Protein AF-A0AAV2F4E7-F1 (afdb_monomer)

Organism: NCBI:txid586398

Sequence (107 aa):
MYVTRPLSLYRRDPSAASLPPPEGPNSGVLVIQDEEAQPTCLFGLMNSSRVTDLPFPQNKNLQVRYTKRTGEHRRVETHRVVFVPVLGRPLSANRYYVIKIQAGWNA

Mean predicted aligned error: 6.13 Å

Nearest PDB structures (foldseek):
  2i9y-assembly1_A  TM=4.895E-01  e=3.039E+00  Arabidopsis thaliana
  5zeb-assembly1_e  TM=4.127E-01  e=4.645E+00  Mycolicibacterium smegmatis MC2 155
  2kvt-assembly1_A  TM=4.757E-01  e=8.512E+00  Escherichia coli K-12

InterPro domains:
  IPR010683 Protein of unknown function DUF1262 [PF06880] (23-101)

pLDDT: mean 88.01, std 10.82, range [42.78, 96.88]

Structure (mmCIF, N/CA/C/O backbone):
data_AF-A0AAV2F4E7-F1
#
_entry.id   AF-A0AAV2F4E7-F1
#
loop_
_atom_site.group_PDB
_atom_site.id
_atom_site.type_symbol
_atom_site.label_atom_id
_atom_site.label_alt_id
_atom_site.label_comp_id
_atom_site.label_asym_id
_atom_site.label_entity_id
_atom_site.label_seq_id
_atom_site.pdbx_PDB_ins_code
_atom_site.Cartn_x
_atom_site.Cartn_y
_atom_site.Cartn_z
_atom_site.occupancy
_atom_site.B_iso_or_equiv
_atom_site.auth_seq_id
_atom_site.auth_comp_id
_atom_site.auth_asym_id
_atom_site.auth_atom_id
_atom_site.pdbx_PDB_model_num
ATOM 1 N N . MET A 1 1 ? -17.161 3.469 -0.682 1.00 87.06 1 MET A N 1
ATOM 2 C CA . MET A 1 1 ? -16.527 4.748 -0.275 1.00 87.06 1 MET A CA 1
ATOM 3 C C . MET A 1 1 ? -15.242 4.465 0.491 1.00 87.06 1 MET A C 1
ATOM 5 O O . MET A 1 1 ? -15.198 3.488 1.229 1.00 87.06 1 MET A O 1
ATOM 9 N N . TYR A 1 2 ? -14.201 5.278 0.316 1.00 92.00 2 TYR A N 1
ATOM 10 C CA . TYR A 1 2 ? -12.968 5.135 1.091 1.00 92.00 2 TYR A CA 1
ATOM 11 C C . TYR A 1 2 ? -12.996 6.002 2.349 1.00 92.00 2 TYR A C 1
ATOM 13 O O . TYR A 1 2 ? -13.450 7.143 2.295 1.00 92.00 2 TYR A O 1
ATOM 21 N N . VAL A 1 3 ? -12.441 5.484 3.443 1.00 93.81 3 VAL A N 1
ATOM 22 C CA . VAL A 1 3 ? -12.014 6.298 4.589 1.00 93.81 3 VAL A CA 1
ATOM 23 C C . VAL A 1 3 ? -10.497 6.383 4.620 1.00 93.81 3 VAL A C 1
ATOM 25 O O . VAL A 1 3 ? -9.810 5.447 4.213 1.00 93.81 3 VAL A O 1
ATOM 28 N N . THR A 1 4 ? -9.957 7.484 5.123 1.00 95.06 4 THR A N 1
ATOM 29 C CA . THR A 1 4 ? -8.513 7.651 5.304 1.00 95.06 4 THR A CA 1
ATOM 30 C C . THR A 1 4 ? -8.087 7.210 6.699 1.00 95.06 4 THR A C 1
ATOM 32 O O . THR A 1 4 ? -8.746 7.547 7.681 1.00 95.06 4 THR A O 1
ATOM 35 N N . ARG A 1 5 ? -6.964 6.498 6.805 1.00 95.69 5 ARG A N 1
ATOM 36 C CA . ARG A 1 5 ? -6.302 6.169 8.077 1.00 95.69 5 ARG A CA 1
ATOM 37 C C . ARG A 1 5 ? -4.798 6.465 7.986 1.00 95.69 5 ARG A C 1
ATOM 39 O O . ARG A 1 5 ? -4.226 6.279 6.910 1.00 95.69 5 ARG A O 1
ATOM 46 N N . PRO A 1 6 ? -4.153 6.928 9.067 1.00 96.88 6 PRO A N 1
ATOM 47 C CA . PRO A 1 6 ? -2.718 7.202 9.058 1.00 96.88 6 PRO A CA 1
ATOM 48 C C . PRO A 1 6 ? -1.906 5.902 8.980 1.00 96.88 6 PRO A C 1
ATOM 50 O O . PRO A 1 6 ? -2.346 4.852 9.453 1.00 96.88 6 PRO A O 1
ATOM 53 N N . LEU A 1 7 ? -0.720 5.959 8.377 1.00 95.94 7 LEU A N 1
ATOM 54 C CA . LEU A 1 7 ? 0.180 4.813 8.248 1.00 95.94 7 LEU A CA 1
ATOM 55 C C . LEU A 1 7 ? 0.783 4.422 9.604 1.00 95.94 7 LEU A C 1
ATOM 57 O O . LEU A 1 7 ? 0.987 3.234 9.857 1.00 95.94 7 LEU A O 1
ATOM 61 N N . SER A 1 8 ? 1.027 5.396 10.485 1.00 95.31 8 SER A N 1
ATOM 62 C CA . SER A 1 8 ? 1.553 5.170 11.840 1.00 95.31 8 SER A CA 1
ATOM 63 C C . SER A 1 8 ? 0.686 4.225 12.668 1.00 95.31 8 SER A C 1
ATOM 65 O O . SER A 1 8 ? 1.221 3.388 13.394 1.00 95.31 8 SER A O 1
ATOM 67 N N . LEU A 1 9 ? -0.638 4.271 12.486 1.00 95.81 9 LEU A N 1
ATOM 68 C CA . LEU A 1 9 ? -1.582 3.362 13.141 1.00 95.81 9 LEU A CA 1
ATOM 69 C C . LEU A 1 9 ? -1.235 1.894 12.868 1.00 95.81 9 LEU A C 1
ATOM 71 O O . LEU A 1 9 ? -1.165 1.105 13.804 1.00 95.81 9 LEU A O 1
ATOM 75 N N . TYR A 1 10 ? -0.949 1.538 11.615 1.00 94.94 10 TYR A N 1
ATOM 76 C CA . TYR A 1 10 ? -0.627 0.156 11.241 1.00 94.94 10 TYR A CA 1
ATOM 77 C C . TYR A 1 10 ? 0.793 -0.259 11.616 1.00 94.94 10 TYR A C 1
ATOM 79 O O . TYR A 1 10 ? 1.059 -1.446 11.777 1.00 94.94 10 TYR A O 1
ATOM 87 N N . ARG A 1 11 ? 1.716 0.701 11.750 1.00 92.06 11 ARG A N 1
ATOM 88 C CA . ARG A 1 11 ? 3.071 0.416 12.242 1.00 92.06 11 ARG A CA 1
ATOM 89 C C . ARG A 1 11 ? 3.076 0.104 13.735 1.00 92.06 11 ARG A C 1
ATOM 91 O O . ARG A 1 11 ? 3.811 -0.779 14.161 1.00 92.06 11 ARG A O 1
ATOM 98 N N . ARG A 1 12 ? 2.269 0.830 14.514 1.00 94.44 12 ARG A N 1
ATOM 99 C CA . ARG A 1 12 ? 2.105 0.608 15.958 1.00 94.44 12 ARG A CA 1
ATOM 100 C C . ARG A 1 12 ? 1.312 -0.660 16.245 1.00 94.44 12 ARG A C 1
ATOM 102 O O . ARG A 1 12 ? 1.685 -1.421 17.129 1.00 94.44 12 ARG A O 1
ATOM 109 N N . ASP A 1 13 ? 0.240 -0.874 15.489 1.00 95.44 13 ASP A N 1
ATOM 110 C CA . ASP A 1 13 ? -0.619 -2.044 15.611 1.00 95.44 13 ASP A CA 1
ATOM 111 C C . ASP A 1 13 ? -0.863 -2.692 14.237 1.00 95.44 13 ASP A C 1
ATOM 113 O O . ASP A 1 13 ? -1.820 -2.353 13.529 1.00 95.44 13 ASP A O 1
ATOM 117 N N . PRO A 1 14 ? -0.022 -3.667 13.850 1.00 94.25 14 PRO A N 1
ATOM 118 C CA . PRO A 1 14 ? -0.211 -4.416 12.612 1.00 94.25 14 PRO A CA 1
ATOM 119 C C . PRO A 1 14 ? -1.537 -5.186 12.558 1.00 94.25 14 PRO A C 1
ATOM 121 O O . PRO A 1 14 ? -2.049 -5.448 11.466 1.00 94.25 14 PRO A O 1
ATOM 124 N N . SER A 1 15 ? -2.129 -5.537 13.708 1.00 95.25 15 SER A N 1
ATOM 125 C CA . SER A 1 15 ? -3.392 -6.283 13.751 1.00 95.25 15 SER A CA 1
ATOM 126 C C . SER A 1 15 ? -4.568 -5.455 13.223 1.00 95.25 15 SER A C 1
ATOM 128 O O . SER A 1 15 ? -5.487 -6.004 12.607 1.00 95.25 15 SER A O 1
ATOM 130 N N . ALA A 1 16 ? -4.483 -4.123 13.321 1.00 95.06 16 ALA A N 1
ATOM 131 C CA . ALA A 1 16 ? -5.473 -3.200 12.779 1.00 95.06 16 ALA A CA 1
ATOM 132 C C . ALA A 1 16 ? -5.646 -3.313 11.252 1.00 95.06 16 ALA A C 1
ATOM 134 O O . ALA A 1 16 ? -6.698 -2.947 10.722 1.00 95.06 16 ALA A O 1
ATOM 135 N N . ALA A 1 17 ? -4.651 -3.842 10.527 1.00 94.38 17 ALA A N 1
ATOM 136 C CA . ALA A 1 17 ? -4.748 -4.085 9.086 1.00 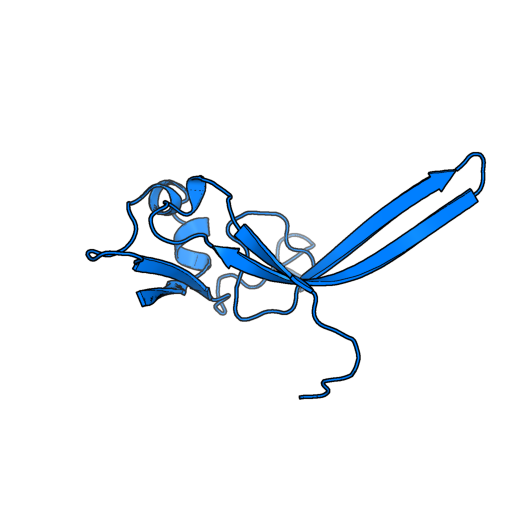94.38 17 ALA A CA 1
ATOM 137 C C . ALA A 1 17 ? -5.719 -5.228 8.733 1.00 94.38 17 ALA A C 1
ATOM 139 O O . ALA A 1 17 ? -6.205 -5.285 7.601 1.00 94.38 17 ALA A O 1
ATOM 140 N N . SER A 1 18 ? -6.007 -6.120 9.684 1.00 95.88 18 SER A N 1
ATOM 141 C CA . SER A 1 18 ? -6.946 -7.238 9.526 1.00 95.88 18 SER A CA 1
ATOM 142 C C . SER A 1 18 ? -8.385 -6.885 9.877 1.00 95.88 18 SER A C 1
ATOM 144 O O . SER A 1 18 ? -9.282 -7.689 9.626 1.00 95.88 18 SER A O 1
ATOM 146 N N . LEU A 1 19 ? -8.624 -5.690 10.421 1.00 93.38 19 LEU A N 1
ATOM 147 C CA . LEU A 1 19 ? -9.975 -5.216 10.686 1.00 93.38 19 LEU A CA 1
ATOM 148 C C . LEU A 1 19 ? -10.767 -5.098 9.377 1.00 93.38 19 LEU A C 1
ATOM 150 O O . LEU A 1 19 ? -10.204 -4.711 8.343 1.00 93.38 19 LEU A O 1
ATOM 154 N N . PRO A 1 20 ? -12.075 -5.407 9.405 1.00 89.88 20 PRO A N 1
ATOM 155 C CA . PRO A 1 20 ? -12.914 -5.242 8.234 1.00 89.88 20 PRO A CA 1
ATOM 156 C C . PRO A 1 20 ? -12.922 -3.773 7.778 1.00 89.88 20 PRO A C 1
ATOM 158 O O . PRO A 1 20 ? -12.758 -2.856 8.595 1.00 89.88 20 PRO A O 1
ATOM 161 N N . PRO A 1 21 ? -13.100 -3.528 6.468 1.00 86.69 21 PRO A N 1
ATOM 162 C CA . PRO A 1 21 ? -13.303 -2.178 5.963 1.00 86.69 21 PRO A CA 1
ATOM 163 C C . PRO A 1 21 ? -14.579 -1.560 6.572 1.00 86.69 21 PRO A C 1
ATOM 165 O O . PRO A 1 21 ? -15.412 -2.288 7.112 1.00 86.69 21 PRO A O 1
ATOM 168 N N . PRO A 1 22 ? -14.745 -0.225 6.492 1.00 87.50 22 PRO A N 1
ATOM 169 C CA . PRO A 1 22 ? -15.926 0.469 7.012 1.00 87.50 22 PRO A CA 1
ATOM 170 C C . PRO A 1 22 ? -17.242 -0.141 6.529 1.00 87.50 22 PRO A C 1
ATOM 172 O O . PRO A 1 22 ? -17.289 -0.749 5.462 1.00 87.50 22 PRO A O 1
ATOM 175 N N . GLU A 1 23 ? -18.325 0.061 7.269 1.00 84.56 23 GLU A N 1
ATOM 176 C CA . GLU A 1 23 ? -19.630 -0.457 6.865 1.00 84.56 23 GLU A CA 1
ATOM 177 C C . GLU A 1 23 ? -20.095 0.117 5.515 1.00 84.56 23 GLU A C 1
ATOM 179 O O . GLU A 1 23 ? -19.790 1.255 5.144 1.00 84.56 23 GLU A O 1
ATOM 184 N N . GLY A 1 24 ? -20.838 -0.703 4.771 1.00 83.12 24 GLY A N 1
ATOM 185 C CA . GLY A 1 24 ? -21.421 -0.353 3.479 1.00 83.12 24 GLY A CA 1
ATOM 186 C C . GLY A 1 24 ? -20.803 -1.099 2.288 1.00 83.12 24 GLY A C 1
ATOM 187 O O . GLY A 1 24 ? -19.650 -1.534 2.324 1.00 83.12 24 GLY A O 1
ATOM 188 N N . PRO A 1 25 ? -21.567 -1.269 1.196 1.00 84.94 25 PRO A N 1
ATOM 189 C CA . PRO A 1 25 ? -21.081 -1.937 -0.002 1.00 84.94 25 PRO A CA 1
ATOM 190 C C . PRO A 1 25 ? -19.936 -1.144 -0.643 1.00 84.94 25 PRO A C 1
ATOM 192 O O . PRO A 1 25 ? -19.952 0.089 -0.685 1.00 84.94 25 PRO A O 1
ATOM 195 N N . ASN A 1 26 ? -18.945 -1.855 -1.189 1.00 86.44 26 ASN A N 1
ATOM 196 C CA . ASN A 1 26 ? -17.807 -1.255 -1.895 1.00 86.44 26 ASN A CA 1
ATOM 197 C C . ASN A 1 26 ? -17.082 -0.175 -1.063 1.00 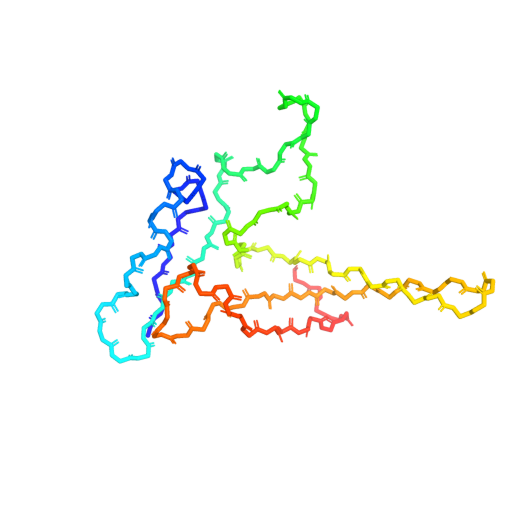86.44 26 ASN A C 1
ATOM 199 O O . ASN A 1 26 ? -16.681 0.877 -1.576 1.00 86.44 26 ASN A O 1
ATOM 203 N N . SER A 1 27 ? -16.949 -0.401 0.244 1.00 92.06 27 SER A N 1
ATOM 204 C CA . SER A 1 27 ? -16.166 0.426 1.159 1.00 92.06 27 SER A CA 1
ATOM 205 C C . SER A 1 27 ? -14.702 -0.021 1.216 1.00 92.06 27 SER A C 1
ATOM 207 O O . SER A 1 27 ? -14.356 -1.141 0.838 1.00 92.06 27 SER A O 1
ATOM 209 N N . GLY A 1 28 ? -13.808 0.858 1.660 1.00 93.94 28 GLY A N 1
ATOM 210 C CA . GLY A 1 28 ? -12.391 0.532 1.783 1.00 93.94 28 GLY A CA 1
ATOM 211 C C . GLY A 1 28 ? -11.621 1.554 2.601 1.00 93.94 28 GLY A C 1
ATOM 212 O O . GLY A 1 28 ? -12.179 2.534 3.095 1.00 93.94 28 GLY A O 1
ATOM 213 N N . VAL A 1 29 ? -10.316 1.328 2.718 1.00 95.69 29 VAL A N 1
ATOM 214 C CA . VAL A 1 29 ? -9.404 2.205 3.452 1.00 95.69 29 VAL A CA 1
ATOM 215 C C . VAL A 1 29 ? -8.313 2.716 2.519 1.00 95.69 29 VAL A C 1
ATOM 217 O O . VAL A 1 29 ? -7.718 1.936 1.783 1.00 95.69 29 VAL A O 1
ATOM 220 N N . LEU A 1 30 ? -8.054 4.021 2.560 1.00 96.12 30 LEU A N 1
ATOM 221 C CA . LEU A 1 30 ? -6.838 4.640 2.039 1.00 96.12 30 LEU A CA 1
ATOM 222 C C . LEU A 1 30 ? -5.906 4.928 3.211 1.00 96.12 30 LEU A C 1
ATOM 224 O O . LEU A 1 30 ? -6.332 5.390 4.269 1.00 96.12 30 LEU A O 1
ATOM 228 N N . VAL A 1 31 ? -4.629 4.667 3.010 1.00 96.38 31 VAL A N 1
ATOM 229 C CA . VAL A 1 31 ? -3.572 4.861 3.987 1.00 96.38 31 VAL A CA 1
ATOM 230 C C . VAL A 1 31 ? -2.788 6.112 3.628 1.00 96.38 31 VAL A C 1
ATOM 232 O O . VAL A 1 31 ? -2.305 6.267 2.508 1.00 96.38 31 VAL A O 1
ATOM 235 N N . ILE A 1 32 ? -2.662 7.022 4.583 1.00 96.38 32 ILE A N 1
ATOM 236 C CA . ILE A 1 32 ? -1.960 8.291 4.411 1.00 96.38 32 ILE A CA 1
ATOM 237 C C . ILE A 1 32 ? -0.661 8.217 5.197 1.00 96.38 32 ILE A C 1
ATOM 239 O O . ILE A 1 32 ? -0.682 7.963 6.397 1.00 96.38 32 ILE A O 1
ATOM 243 N N . GLN A 1 33 ? 0.472 8.441 4.532 1.00 94.19 33 GLN A N 1
ATOM 244 C CA . GLN A 1 33 ? 1.739 8.615 5.229 1.00 94.19 33 GLN A CA 1
ATOM 245 C C . GLN A 1 33 ? 1.711 9.951 5.971 1.00 94.19 33 GLN A C 1
ATOM 247 O O . GLN A 1 33 ? 1.814 11.011 5.345 1.00 94.19 33 GLN A O 1
ATOM 252 N N . ASP A 1 34 ? 1.548 9.861 7.283 1.00 93.75 34 ASP A N 1
ATOM 253 C CA . ASP A 1 34 ? 1.652 10.940 8.255 1.00 93.75 34 ASP A CA 1
ATOM 254 C C . ASP A 1 34 ? 3.108 11.146 8.713 1.00 93.75 34 ASP A C 1
ATOM 256 O O . ASP A 1 34 ? 4.011 10.396 8.329 1.00 93.75 34 ASP A O 1
ATOM 260 N N . GLU A 1 35 ? 3.350 12.198 9.497 1.00 88.44 35 GLU A N 1
ATOM 261 C CA . GLU A 1 35 ? 4.695 12.608 9.927 1.00 88.44 35 GLU A CA 1
ATOM 262 C C . GLU A 1 35 ? 5.405 11.541 10.761 1.00 88.44 35 GLU A C 1
ATOM 264 O O . GLU A 1 35 ? 6.591 11.288 10.563 1.00 88.44 35 GLU A O 1
ATOM 269 N N . GLU A 1 36 ? 4.680 10.843 11.631 1.00 87.94 36 GLU A N 1
ATOM 270 C CA . GLU A 1 36 ? 5.257 9.794 12.470 1.00 87.94 36 GLU A CA 1
ATOM 271 C C . GLU A 1 36 ? 5.702 8.575 11.650 1.00 87.94 36 GLU A C 1
ATOM 273 O O . GLU A 1 36 ? 6.671 7.889 11.975 1.00 87.94 36 GLU A O 1
ATOM 278 N N . ALA A 1 37 ? 5.015 8.311 10.540 1.00 86.00 37 ALA A N 1
ATOM 279 C CA . ALA A 1 37 ? 5.336 7.213 9.645 1.00 86.00 37 ALA A CA 1
ATOM 280 C C . ALA A 1 37 ? 6.336 7.598 8.540 1.00 86.00 37 ALA A C 1
ATOM 282 O O . ALA A 1 37 ? 6.485 6.856 7.558 1.00 86.00 37 ALA A O 1
ATOM 283 N N . GLN A 1 38 ? 7.048 8.723 8.674 1.00 83.56 38 GLN A N 1
ATOM 284 C CA . GLN A 1 38 ? 8.144 9.071 7.771 1.00 83.56 38 GLN A CA 1
ATOM 285 C C . GLN A 1 38 ? 9.172 7.921 7.745 1.00 83.56 38 GLN A C 1
ATOM 287 O O . GLN A 1 38 ? 9.625 7.462 8.794 1.00 83.56 38 GLN A O 1
ATOM 292 N N . PRO A 1 39 ? 9.491 7.363 6.564 1.00 79.88 39 PRO A N 1
ATOM 293 C CA . PRO A 1 39 ? 10.499 6.325 6.458 1.00 79.88 39 PRO A CA 1
ATOM 294 C C . PRO A 1 39 ? 11.860 6.908 6.831 1.00 79.88 39 PRO A C 1
ATOM 296 O O . PRO A 1 39 ? 12.281 7.922 6.278 1.00 79.88 39 PRO A O 1
ATOM 299 N N . THR A 1 40 ? 12.564 6.246 7.741 1.00 79.38 40 THR A N 1
ATOM 300 C CA . THR A 1 40 ? 13.916 6.620 8.158 1.00 79.38 40 THR A CA 1
ATOM 301 C C . THR A 1 40 ? 14.896 5.479 7.881 1.00 79.38 40 THR A C 1
ATOM 303 O O . THR A 1 40 ? 14.519 4.316 7.734 1.00 79.38 40 THR A O 1
ATOM 306 N N . CYS A 1 41 ? 16.170 5.808 7.720 1.00 72.44 41 CYS A N 1
ATOM 307 C CA . CYS A 1 41 ? 17.297 4.887 7.638 1.00 72.44 41 CYS A CA 1
ATOM 308 C C . CYS A 1 41 ? 18.336 5.257 8.706 1.00 72.44 41 CYS A C 1
ATOM 310 O O . CYS A 1 41 ? 18.178 6.253 9.412 1.00 72.44 41 CYS A O 1
ATOM 312 N N . LEU A 1 42 ? 19.384 4.431 8.847 1.00 69.94 42 LEU A N 1
ATOM 313 C CA . LEU A 1 42 ? 20.477 4.656 9.808 1.00 69.94 42 LEU A CA 1
ATOM 314 C C . LEU A 1 42 ? 19.949 4.931 11.232 1.00 69.94 42 LEU A C 1
ATOM 316 O O . LEU A 1 42 ? 20.234 5.969 11.815 1.00 69.94 42 LEU A O 1
ATOM 320 N N . PHE A 1 43 ? 19.132 4.014 11.766 1.00 73.50 43 PHE A N 1
ATOM 321 C CA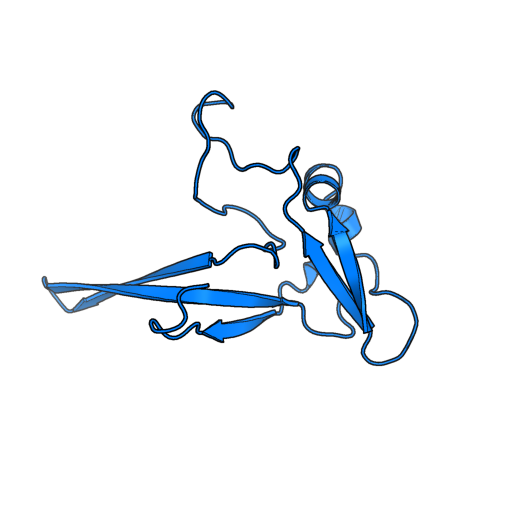 . PHE A 1 43 ? 18.547 4.109 13.115 1.00 73.50 43 PHE A CA 1
ATOM 322 C C . PHE A 1 43 ? 17.743 5.396 13.389 1.00 73.50 43 PHE A C 1
ATOM 324 O O . PHE A 1 43 ? 17.689 5.862 14.522 1.00 73.50 43 PHE A O 1
ATOM 331 N N . GLY A 1 44 ? 17.107 5.977 12.366 1.00 70.44 44 GLY A N 1
ATOM 332 C CA . GLY A 1 44 ? 16.280 7.178 12.528 1.00 70.44 44 GLY A CA 1
ATOM 333 C C . GLY A 1 44 ? 16.996 8.493 12.221 1.00 70.44 44 GLY A C 1
ATOM 334 O O . GLY A 1 44 ? 16.369 9.544 12.289 1.00 70.44 44 GLY A O 1
ATOM 335 N N . LEU A 1 45 ? 18.282 8.454 11.859 1.00 70.88 45 LEU A N 1
ATOM 336 C CA . LEU A 1 45 ? 19.103 9.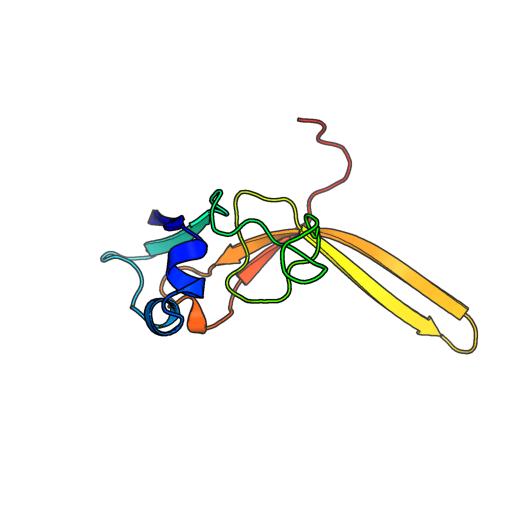656 11.663 1.00 70.88 45 LEU A CA 1
ATOM 337 C C . LEU A 1 45 ? 18.933 10.313 10.288 1.00 70.88 45 LEU A C 1
ATOM 339 O O . LEU A 1 45 ? 19.341 11.456 10.097 1.00 70.88 45 LEU A O 1
ATOM 343 N N . MET A 1 46 ? 18.367 9.605 9.312 1.00 69.06 46 MET A N 1
ATOM 344 C CA . MET A 1 46 ? 18.190 10.120 7.956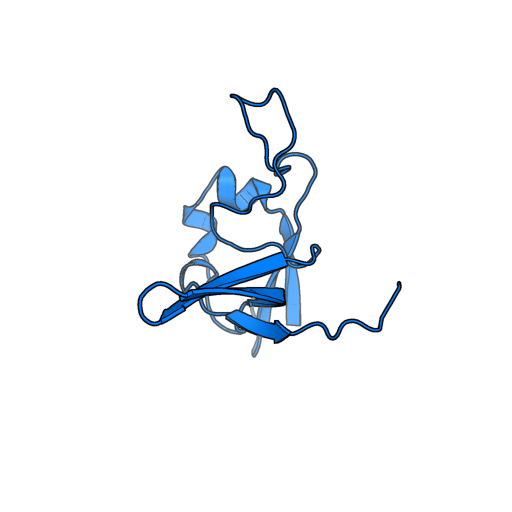 1.00 69.06 46 MET A CA 1
ATOM 345 C C . MET A 1 46 ? 16.861 9.646 7.376 1.00 69.06 46 MET A C 1
ATOM 347 O O . MET A 1 46 ? 16.431 8.525 7.631 1.00 69.06 46 MET A O 1
ATOM 351 N N . ASN A 1 47 ? 16.210 10.477 6.564 1.00 76.00 47 ASN A N 1
ATOM 352 C CA . ASN A 1 47 ? 14.991 10.078 5.868 1.00 76.00 47 ASN A CA 1
ATOM 353 C C . ASN A 1 47 ? 15.318 9.081 4.748 1.00 76.00 47 ASN A C 1
ATOM 355 O O . ASN A 1 47 ? 16.194 9.309 3.913 1.00 76.00 47 ASN A O 1
ATOM 359 N N . SER A 1 48 ? 14.584 7.976 4.714 1.00 79.31 48 SER A N 1
ATOM 360 C CA . SER A 1 48 ? 14.633 6.982 3.649 1.00 79.31 48 SER A CA 1
ATOM 361 C C . SER A 1 48 ? 13.531 7.264 2.637 1.00 79.31 48 SER A C 1
ATOM 363 O O . SER A 1 48 ? 12.434 7.670 2.992 1.00 79.31 48 SER A O 1
ATOM 365 N N . SER A 1 49 ? 13.788 7.007 1.359 1.00 79.94 49 SER A N 1
ATOM 366 C CA . SER A 1 49 ? 12.761 7.051 0.308 1.00 79.94 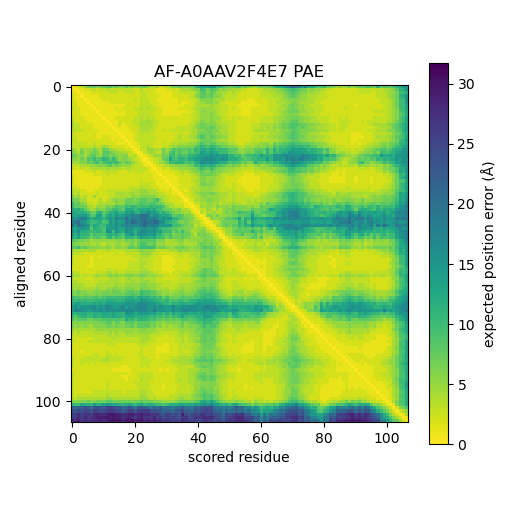49 SER A CA 1
ATOM 367 C C . SER A 1 49 ? 12.185 5.673 -0.025 1.00 79.94 49 SER A C 1
ATOM 369 O O . SER A 1 49 ? 11.335 5.550 -0.908 1.00 79.94 49 SER A O 1
ATOM 371 N N . ARG A 1 50 ? 12.659 4.615 0.646 1.00 84.19 50 ARG A N 1
ATOM 372 C CA . ARG A 1 50 ? 12.216 3.241 0.390 1.00 84.19 50 ARG A CA 1
ATOM 373 C C . ARG A 1 50 ? 11.016 2.892 1.253 1.00 84.19 50 ARG A C 1
ATOM 375 O O . ARG A 1 50 ? 11.031 3.116 2.458 1.00 84.19 50 ARG A O 1
ATOM 382 N N . VAL A 1 51 ? 10.028 2.265 0.625 1.00 86.38 51 VAL A N 1
ATOM 383 C CA . VAL A 1 51 ? 8.935 1.598 1.330 1.00 86.38 51 VAL A CA 1
ATOM 384 C C . VAL A 1 51 ? 9.323 0.139 1.530 1.00 86.38 51 VAL A C 1
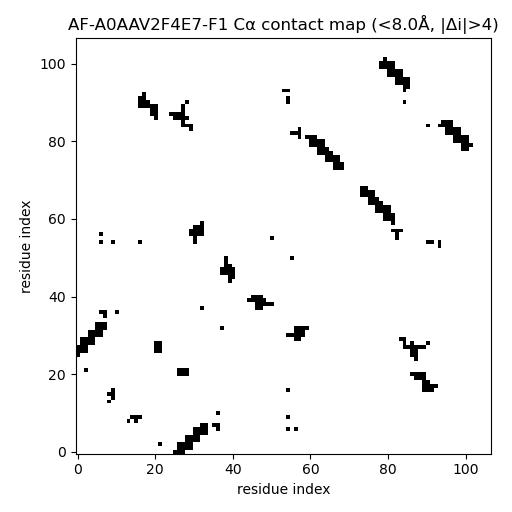ATOM 386 O O . VAL A 1 51 ? 9.584 -0.562 0.553 1.00 86.38 51 VAL A O 1
ATOM 389 N N . THR A 1 52 ? 9.418 -0.283 2.787 1.00 82.69 52 THR A N 1
ATOM 390 C CA . THR A 1 52 ? 9.828 -1.639 3.182 1.00 82.69 52 THR A CA 1
ATOM 391 C C . THR A 1 52 ? 8.654 -2.528 3.559 1.00 82.69 52 THR A C 1
ATOM 393 O O . THR A 1 52 ? 8.737 -3.736 3.373 1.00 82.69 52 THR A O 1
ATOM 396 N N . ASP A 1 53 ? 7.554 -1.927 4.014 1.00 88.88 53 ASP A N 1
ATOM 397 C CA . ASP A 1 53 ? 6.450 -2.637 4.651 1.00 88.88 53 ASP A CA 1
ATOM 398 C C . ASP A 1 53 ? 5.094 -2.213 4.085 1.00 88.88 53 ASP A C 1
ATOM 400 O O . ASP A 1 53 ? 4.944 -1.160 3.457 1.00 88.88 53 ASP A O 1
ATOM 404 N N . LEU A 1 54 ? 4.101 -3.066 4.323 1.00 92.75 54 LEU A N 1
ATOM 405 C CA . LEU A 1 54 ? 2.699 -2.815 4.014 1.00 92.75 54 LEU A CA 1
ATOM 406 C C . LEU A 1 54 ? 1.980 -2.224 5.237 1.00 92.75 54 LEU A C 1
ATOM 408 O O . LEU A 1 54 ? 2.412 -2.450 6.367 1.00 92.75 54 LEU A O 1
ATOM 412 N N . PRO A 1 55 ? 0.852 -1.523 5.037 1.00 94.94 55 PRO A N 1
ATOM 413 C CA . PRO A 1 55 ? 0.240 -1.160 3.754 1.00 94.94 55 PRO A CA 1
ATOM 414 C C . PRO A 1 55 ? 0.961 -0.005 3.035 1.00 94.94 55 PRO A C 1
ATOM 416 O O . PRO A 1 55 ? 1.601 0.839 3.656 1.00 94.94 55 PRO A O 1
ATOM 419 N N . PHE A 1 56 ? 0.833 0.058 1.705 1.00 95.25 56 PHE A N 1
ATOM 420 C CA . PHE A 1 56 ? 1.393 1.167 0.924 1.00 95.25 56 PHE A CA 1
ATOM 421 C C . PHE A 1 56 ? 0.609 2.468 1.155 1.00 95.25 56 PHE A C 1
ATOM 423 O O . PHE A 1 56 ? -0.618 2.404 1.211 1.00 95.25 56 PHE A O 1
ATOM 430 N N . PRO A 1 57 ? 1.263 3.644 1.222 1.00 94.75 57 PRO A N 1
ATOM 431 C CA . PRO A 1 57 ? 0.569 4.927 1.315 1.00 94.75 57 PRO A CA 1
ATOM 432 C C . PRO A 1 57 ? 0.002 5.385 -0.039 1.00 94.75 57 PRO A C 1
ATOM 434 O O . PRO A 1 57 ? 0.638 5.220 -1.079 1.00 94.75 57 PRO A O 1
ATOM 437 N N . GLN A 1 58 ? -1.176 6.014 -0.025 1.00 95.50 58 GLN A N 1
ATOM 438 C CA . GLN A 1 58 ? -1.873 6.528 -1.214 1.00 95.50 58 GLN A CA 1
ATOM 439 C C . GLN A 1 58 ? -1.649 8.025 -1.469 1.00 95.50 58 GLN A C 1
ATOM 441 O O . GLN A 1 58 ? -1.984 8.511 -2.543 1.00 95.50 58 GLN A O 1
ATOM 446 N N . ASN A 1 59 ? -1.037 8.756 -0.534 1.00 93.69 59 ASN A N 1
ATOM 447 C CA . ASN A 1 59 ? -0.639 10.159 -0.718 1.00 93.69 59 ASN A CA 1
ATOM 448 C C . ASN A 1 59 ? 0.802 10.320 -1.246 1.00 93.69 59 ASN A C 1
ATOM 450 O O . ASN A 1 59 ? 1.380 11.403 -1.141 1.00 93.69 59 ASN A O 1
ATOM 454 N N . LYS A 1 60 ? 1.412 9.247 -1.767 1.00 89.06 60 LYS A N 1
ATOM 455 C CA . LYS A 1 60 ? 2.782 9.241 -2.296 1.00 89.06 60 LYS A CA 1
ATOM 456 C C . LYS A 1 60 ? 2.850 8.496 -3.626 1.00 89.06 60 LYS A C 1
ATOM 458 O O . LYS A 1 60 ? 2.258 7.434 -3.790 1.00 89.06 60 LYS A O 1
ATOM 463 N N . ASN A 1 61 ? 3.651 9.023 -4.548 1.00 87.44 61 ASN A N 1
ATOM 464 C CA . ASN A 1 61 ? 3.985 8.339 -5.793 1.00 87.44 61 ASN A CA 1
ATOM 465 C C . ASN A 1 61 ? 5.093 7.318 -5.523 1.00 87.44 61 ASN A C 1
ATOM 467 O O . ASN A 1 61 ? 6.225 7.701 -5.220 1.00 87.44 61 ASN A O 1
ATOM 471 N N . LEU A 1 62 ? 4.786 6.026 -5.650 1.00 91.56 62 LEU A N 1
ATOM 472 C CA . LEU A 1 62 ? 5.770 4.965 -5.448 1.00 91.56 62 LEU A CA 1
ATOM 473 C C . LEU A 1 62 ? 6.500 4.651 -6.753 1.00 91.56 62 LEU A C 1
ATOM 475 O O . LEU A 1 62 ? 5.929 4.717 -7.840 1.00 91.56 62 LEU A O 1
ATOM 479 N N . GLN A 1 63 ? 7.782 4.300 -6.651 1.00 92.31 63 GLN A N 1
ATOM 480 C CA . GLN A 1 63 ? 8.565 3.798 -7.778 1.00 92.31 63 GLN A CA 1
ATOM 481 C C . GLN A 1 63 ? 8.799 2.301 -7.623 1.00 92.31 63 GLN A C 1
ATOM 483 O O . GLN A 1 63 ? 9.466 1.861 -6.689 1.00 92.31 63 GLN A O 1
ATOM 488 N N . VAL A 1 64 ? 8.301 1.526 -8.580 1.00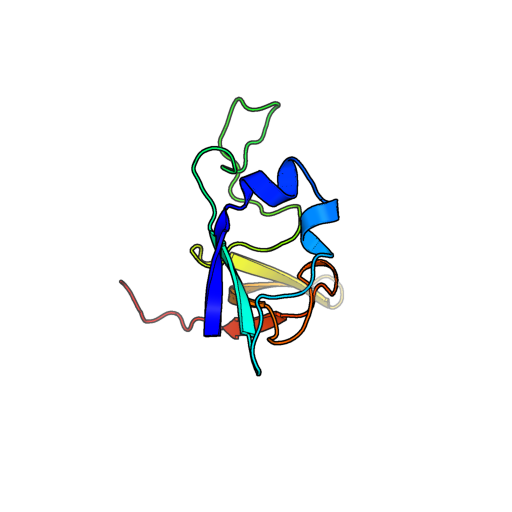 91.50 64 VAL A N 1
ATOM 489 C CA . VAL A 1 64 ? 8.610 0.102 -8.712 1.00 91.50 64 VAL A CA 1
ATOM 490 C C . VAL A 1 64 ? 9.765 -0.041 -9.690 1.00 91.50 64 VAL A C 1
ATOM 492 O O . VAL A 1 64 ? 9.699 0.449 -10.818 1.00 91.50 64 VAL A O 1
ATOM 495 N N . ARG A 1 65 ? 10.836 -0.705 -9.248 1.00 91.44 65 ARG A N 1
ATOM 496 C CA . ARG A 1 65 ? 12.019 -0.998 -10.062 1.00 91.44 65 ARG A CA 1
ATOM 497 C C . ARG A 1 65 ? 12.052 -2.485 -10.365 1.00 91.44 65 ARG A C 1
ATOM 499 O O . ARG A 1 65 ? 12.244 -3.293 -9.462 1.00 91.44 65 ARG A O 1
ATOM 506 N N . TYR A 1 66 ? 11.904 -2.835 -11.632 1.00 87.69 66 TYR A N 1
ATOM 507 C CA . TYR A 1 66 ? 12.015 -4.205 -12.103 1.00 87.69 66 TYR A CA 1
ATOM 508 C C . TYR A 1 66 ? 13.343 -4.389 -12.835 1.00 87.69 66 TYR A C 1
ATOM 510 O O . TYR A 1 66 ? 13.675 -3.632 -13.745 1.00 87.69 66 TYR A O 1
ATOM 518 N N . THR A 1 67 ? 14.140 -5.369 -12.412 1.00 90.88 67 THR A N 1
ATOM 519 C CA . THR A 1 67 ? 15.417 -5.690 -13.061 1.00 90.88 67 THR A CA 1
ATOM 520 C C . THR A 1 67 ? 15.244 -6.952 -13.892 1.00 90.88 67 THR A C 1
ATOM 522 O O . THR A 1 67 ? 15.049 -8.029 -13.336 1.00 90.88 67 THR A O 1
ATOM 525 N N . LYS A 1 68 ? 15.366 -6.826 -15.213 1.00 90.56 68 LYS A N 1
ATOM 526 C CA . LYS A 1 68 ? 15.450 -7.955 -16.144 1.00 90.56 68 LYS A CA 1
ATOM 527 C C . LYS A 1 68 ? 16.920 -8.269 -16.401 1.00 90.56 68 LYS A C 1
ATOM 529 O O . LYS A 1 68 ? 17.697 -7.365 -16.717 1.00 90.56 68 LYS A O 1
ATOM 534 N N . ARG A 1 69 ? 17.300 -9.539 -16.275 1.00 88.50 69 ARG A N 1
ATOM 535 C CA . ARG A 1 69 ? 18.623 -10.029 -16.670 1.00 88.50 69 ARG A CA 1
ATOM 536 C C . ARG A 1 69 ? 18.458 -11.003 -17.829 1.00 88.50 69 ARG A C 1
ATOM 538 O O . ARG A 1 69 ? 17.717 -11.971 -17.706 1.00 88.50 69 ARG A O 1
ATOM 545 N N . THR A 1 70 ? 19.162 -10.744 -18.922 1.00 86.94 70 THR A N 1
ATOM 546 C CA . THR A 1 70 ? 19.190 -11.599 -20.111 1.00 86.94 70 THR A CA 1
ATOM 547 C C . THR A 1 70 ? 20.654 -11.863 -20.442 1.00 86.94 70 THR A C 1
ATOM 549 O O . THR A 1 70 ? 21.340 -10.985 -20.960 1.00 86.94 70 THR A O 1
ATOM 552 N N . GLY A 1 71 ? 21.159 -13.044 -20.069 1.00 86.25 71 GLY A N 1
ATOM 553 C CA . GLY A 1 71 ? 22.592 -13.350 -20.129 1.00 86.25 71 GLY A CA 1
ATOM 554 C C . GLY A 1 71 ? 23.417 -12.404 -19.244 1.00 86.25 71 GLY A C 1
ATOM 555 O O . GLY A 1 71 ? 23.157 -12.262 -18.042 1.00 86.25 71 GLY A O 1
ATOM 556 N N . GLU A 1 72 ? 24.396 -11.731 -19.847 1.00 87.12 72 GLU A N 1
ATOM 557 C CA . GLU A 1 72 ? 25.204 -10.691 -19.191 1.00 87.12 72 GLU A CA 1
ATOM 558 C C . GLU A 1 72 ? 24.505 -9.327 -19.138 1.00 87.12 72 GLU A C 1
ATOM 560 O O . GLU A 1 72 ? 24.830 -8.488 -18.298 1.00 87.12 72 GLU A O 1
ATOM 565 N N . HIS A 1 73 ? 23.500 -9.102 -19.986 1.00 83.69 73 HIS A N 1
ATOM 566 C CA . HIS A 1 73 ? 22.831 -7.814 -20.068 1.00 83.69 73 HIS A CA 1
ATOM 567 C C . HIS A 1 73 ? 21.815 -7.634 -18.932 1.00 83.69 73 HIS A C 1
ATOM 569 O O . HIS A 1 73 ? 20.953 -8.486 -18.682 1.00 83.69 73 HIS A O 1
ATOM 575 N N . ARG A 1 74 ? 21.880 -6.481 -18.258 1.00 89.69 74 ARG A N 1
ATOM 576 C CA . ARG A 1 74 ? 20.969 -6.090 -17.175 1.00 89.69 74 ARG A CA 1
ATOM 577 C C . ARG A 1 74 ? 20.207 -4.831 -17.570 1.00 89.69 74 ARG A C 1
ATOM 579 O O . ARG A 1 74 ? 20.798 -3.764 -17.700 1.00 89.69 74 ARG A O 1
ATOM 586 N N . ARG A 1 75 ? 18.881 -4.931 -17.682 1.00 90.25 75 ARG A N 1
ATOM 587 C CA . ARG A 1 75 ? 17.991 -3.785 -17.920 1.00 90.25 75 ARG A CA 1
ATOM 588 C C . ARG A 1 75 ? 17.163 -3.500 -16.674 1.00 90.25 75 ARG A C 1
ATOM 590 O O . ARG A 1 75 ? 16.551 -4.404 -16.110 1.00 90.25 75 ARG A O 1
ATOM 597 N N . VAL A 1 76 ? 17.139 -2.241 -16.248 1.00 91.56 76 VAL A N 1
ATOM 598 C CA . VAL A 1 76 ? 16.296 -1.781 -15.138 1.00 91.56 76 VAL A CA 1
ATOM 599 C C . VAL A 1 76 ? 15.156 -0.952 -15.712 1.00 91.56 76 VAL A C 1
ATOM 601 O O . VAL A 1 76 ? 15.386 0.057 -16.372 1.00 91.56 76 VAL A O 1
ATOM 604 N N . GLU A 1 77 ? 13.928 -1.389 -15.464 1.00 90.12 77 GLU A N 1
ATOM 605 C CA . GLU A 1 77 ? 12.705 -0.662 -15.787 1.00 90.12 77 GLU A CA 1
ATOM 606 C C . GLU A 1 77 ? 12.163 -0.030 -14.505 1.00 90.12 77 GLU A C 1
ATOM 608 O O . GLU A 1 77 ? 12.023 -0.699 -13.479 1.00 90.12 77 GLU A O 1
ATOM 613 N N . THR A 1 78 ? 11.863 1.266 -14.558 1.00 90.88 78 THR A N 1
ATOM 614 C CA . THR A 1 78 ? 11.284 2.003 -13.431 1.00 90.88 78 THR A CA 1
ATOM 615 C C . THR A 1 78 ? 9.894 2.487 -13.812 1.00 90.88 78 THR A C 1
ATOM 617 O O . THR A 1 78 ? 9.697 3.101 -14.864 1.00 90.88 78 THR A O 1
ATOM 620 N N . HIS A 1 79 ? 8.915 2.223 -12.953 1.00 91.06 79 HIS A N 1
ATOM 621 C CA . HIS A 1 79 ? 7.535 2.653 -13.136 1.00 91.06 79 HIS A CA 1
ATOM 622 C C . HIS A 1 79 ? 7.063 3.426 -11.911 1.00 91.06 79 HIS A C 1
ATOM 624 O O . HIS A 1 79 ? 7.174 2.941 -10.787 1.00 91.06 79 HIS A O 1
ATOM 630 N N . ARG A 1 80 ? 6.526 4.629 -12.135 1.00 92.00 80 ARG A N 1
ATOM 631 C CA . ARG A 1 80 ? 5.796 5.374 -11.107 1.00 92.00 80 ARG A CA 1
ATOM 632 C C . ARG A 1 80 ? 4.381 4.825 -11.034 1.00 92.00 80 ARG A C 1
ATOM 634 O O . ARG A 1 80 ? 3.724 4.697 -12.067 1.00 92.00 80 ARG A O 1
ATOM 641 N N . VAL A 1 81 ? 3.936 4.471 -9.839 1.00 92.81 81 VAL A N 1
ATOM 642 C CA . VAL A 1 81 ? 2.643 3.829 -9.621 1.00 92.81 81 VAL A CA 1
ATOM 643 C C . VAL A 1 81 ? 1.974 4.350 -8.355 1.00 92.81 81 VAL A C 1
ATOM 645 O O . VAL A 1 81 ? 2.645 4.753 -7.402 1.00 92.81 81 VAL A O 1
ATOM 648 N N . VAL A 1 82 ? 0.647 4.283 -8.341 1.00 93.19 82 VAL A N 1
ATOM 649 C CA . VAL A 1 82 ? -0.168 4.360 -7.125 1.00 93.19 82 VAL A CA 1
ATOM 650 C C . VAL A 1 82 ? -0.774 2.984 -6.885 1.00 93.19 82 VAL A C 1
ATOM 652 O O . VAL A 1 82 ? -1.345 2.383 -7.798 1.00 93.19 82 VAL A O 1
ATOM 655 N N . PHE A 1 83 ? -0.648 2.486 -5.660 1.00 94.56 83 PHE A N 1
ATOM 656 C CA . PHE A 1 83 ? -1.324 1.272 -5.216 1.00 94.56 83 PHE A CA 1
ATOM 657 C C . PHE A 1 83 ? -2.600 1.675 -4.495 1.00 94.56 83 PHE A C 1
ATOM 659 O O . PHE A 1 83 ? -2.524 2.433 -3.537 1.00 94.56 83 PHE A O 1
ATOM 666 N N . VAL A 1 84 ? -3.755 1.174 -4.920 1.00 95.81 84 VAL A N 1
ATOM 667 C CA . VAL A 1 84 ? -5.050 1.479 -4.296 1.00 95.81 84 VAL A CA 1
ATOM 668 C C . VAL A 1 84 ? -5.626 0.194 -3.699 1.00 95.81 84 VAL A C 1
ATOM 670 O O . VAL A 1 84 ? -5.839 -0.758 -4.453 1.00 95.81 84 VAL A O 1
ATOM 673 N N . PRO A 1 85 ? -5.877 0.120 -2.378 1.00 95.75 85 PRO A N 1
ATOM 674 C CA . PRO A 1 85 ? -6.441 -1.070 -1.752 1.00 95.75 85 PRO A CA 1
ATOM 675 C C . PRO A 1 85 ? -7.787 -1.459 -2.363 1.00 95.75 85 PRO A C 1
ATOM 677 O O . PRO A 1 85 ? -8.648 -0.608 -2.615 1.00 95.75 85 PRO A O 1
ATOM 680 N N . VAL A 1 86 ? -7.969 -2.757 -2.604 1.00 94.88 86 VAL A N 1
ATOM 681 C CA . VAL A 1 86 ? -9.219 -3.299 -3.152 1.00 94.88 86 VAL A CA 1
ATOM 682 C C . VAL A 1 86 ? -10.359 -3.112 -2.144 1.00 94.88 86 VAL A C 1
ATOM 684 O O . VAL A 1 86 ? -10.209 -3.401 -0.960 1.00 94.88 86 VAL A O 1
ATOM 687 N N . LEU A 1 87 ? -11.513 -2.654 -2.633 1.00 93.75 87 LEU A N 1
ATOM 688 C CA . LEU A 1 87 ? -12.731 -2.471 -1.839 1.00 93.75 87 LEU A CA 1
ATOM 689 C C . LEU A 1 87 ? -13.251 -3.800 -1.263 1.00 93.75 87 LEU A C 1
ATOM 691 O O . LEU A 1 87 ? -13.072 -4.864 -1.858 1.00 93.75 87 LEU A O 1
ATOM 695 N N . GLY A 1 88 ? -13.920 -3.735 -0.112 1.00 92.88 88 GLY A N 1
ATOM 696 C CA . GLY A 1 88 ? -14.540 -4.890 0.542 1.00 92.88 88 GLY A CA 1
ATOM 697 C C . GLY A 1 88 ? -13.543 -5.900 1.116 1.00 92.88 88 GLY A C 1
ATOM 698 O O . GLY A 1 88 ? -13.926 -7.027 1.420 1.00 92.88 88 GLY A O 1
ATOM 699 N N . ARG A 1 89 ? -12.259 -5.537 1.242 1.00 92.56 89 ARG A N 1
ATOM 700 C CA . ARG A 1 89 ? -11.218 -6.396 1.817 1.00 92.56 89 ARG A CA 1
ATOM 701 C C . ARG A 1 89 ? -10.433 -5.664 2.908 1.00 92.56 89 ARG A C 1
ATOM 703 O O . ARG A 1 89 ? -10.237 -4.454 2.792 1.00 92.56 89 ARG A O 1
ATOM 710 N N . PRO A 1 90 ? -9.970 -6.383 3.946 1.00 94.38 90 PRO A N 1
ATOM 711 C CA . PRO A 1 90 ? -9.022 -5.831 4.905 1.00 94.38 90 PRO A CA 1
ATOM 712 C C . PRO A 1 90 ? -7.684 -5.534 4.216 1.00 94.38 90 PRO A C 1
ATOM 714 O O . PRO A 1 90 ? -7.339 -6.152 3.202 1.00 94.38 90 PRO A O 1
ATOM 717 N N . LEU A 1 91 ? -6.900 -4.616 4.783 1.00 95.44 91 LEU A N 1
ATOM 718 C CA . LEU A 1 91 ? -5.585 -4.254 4.244 1.00 95.44 91 LEU A CA 1
ATOM 719 C C . LEU A 1 91 ? -4.596 -5.423 4.302 1.00 95.44 91 LEU A C 1
ATOM 721 O O . LEU A 1 91 ? -3.775 -5.561 3.396 1.00 95.44 91 LEU A O 1
ATOM 725 N N . SER A 1 92 ? -4.731 -6.310 5.292 1.00 95.69 92 SER A N 1
ATOM 726 C CA . SER A 1 92 ? -3.917 -7.525 5.433 1.00 95.69 92 SER A CA 1
ATOM 727 C C . SER A 1 92 ? -4.093 -8.529 4.291 1.00 95.69 92 SER A C 1
ATOM 729 O O . SER A 1 92 ? -3.246 -9.400 4.104 1.00 95.69 92 SER A O 1
ATOM 731 N N . ALA A 1 93 ? -5.135 -8.384 3.460 1.00 95.00 93 ALA A N 1
ATOM 732 C CA . ALA A 1 93 ? -5.262 -9.160 2.229 1.00 95.00 93 ALA A CA 1
ATOM 733 C C . ALA A 1 93 ? -4.156 -8.830 1.211 1.00 95.00 93 ALA A C 1
ATOM 735 O O . ALA A 1 93 ? -3.948 -9.603 0.278 1.00 95.00 93 ALA A O 1
ATOM 736 N N . ASN A 1 94 ? -3.475 -7.685 1.354 1.00 95.25 94 ASN A N 1
ATOM 737 C CA . ASN A 1 94 ? -2.380 -7.236 0.492 1.00 95.25 94 ASN A CA 1
ATOM 738 C C . ASN A 1 94 ? -2.750 -7.193 -1.001 1.00 95.25 94 ASN A C 1
ATOM 740 O O . ASN A 1 94 ? -1.917 -7.420 -1.879 1.00 95.25 94 ASN A O 1
ATOM 744 N N . ARG A 1 95 ? -4.019 -6.892 -1.301 1.00 95.75 95 ARG A N 1
ATOM 745 C CA . ARG A 1 95 ? -4.537 -6.778 -2.669 1.00 95.75 95 ARG A CA 1
ATOM 746 C C . ARG A 1 95 ? -4.724 -5.317 -3.038 1.00 95.75 95 ARG A C 1
ATOM 748 O O . ARG A 1 95 ? -5.442 -4.586 -2.359 1.00 95.75 95 ARG A O 1
ATOM 755 N N . TYR A 1 96 ? -4.133 -4.935 -4.163 1.00 96.25 96 TYR A N 1
ATOM 756 C CA . TYR A 1 96 ? -4.141 -3.566 -4.656 1.00 96.25 96 TYR A CA 1
ATOM 757 C C . TYR A 1 96 ? -4.471 -3.538 -6.145 1.00 96.25 96 TYR A C 1
ATOM 759 O O . TYR A 1 96 ? -3.997 -4.380 -6.910 1.00 96.25 96 TYR A O 1
ATOM 767 N N . TYR A 1 97 ? -5.228 -2.530 -6.561 1.00 95.62 97 TYR A N 1
ATOM 768 C CA . TYR A 1 97 ? -5.179 -2.050 -7.934 1.00 95.62 97 TYR A CA 1
ATOM 769 C C . TYR A 1 97 ? -3.893 -1.245 -8.119 1.00 95.62 97 TYR A C 1
ATOM 771 O O . TYR A 1 97 ? -3.509 -0.473 -7.238 1.00 95.62 97 TYR A O 1
ATOM 779 N N . VAL A 1 98 ? -3.222 -1.425 -9.255 1.00 94.38 98 VAL A N 1
ATOM 780 C CA . VAL A 1 98 ? -1.979 -0.714 -9.571 1.00 94.38 98 VAL A CA 1
ATOM 781 C C . VAL A 1 98 ? -2.242 0.222 -10.734 1.00 94.38 98 VAL A C 1
ATOM 783 O O . VAL A 1 98 ? -2.555 -0.219 -11.838 1.00 94.38 98 VAL A O 1
ATOM 786 N N . ILE A 1 99 ? -2.100 1.519 -10.483 1.00 93.38 99 ILE A N 1
ATOM 787 C CA . ILE A 1 99 ? -2.274 2.558 -11.494 1.00 93.38 99 ILE A CA 1
ATOM 788 C C . ILE A 1 99 ? -0.888 3.049 -11.884 1.00 93.38 99 ILE A C 1
ATOM 790 O O . ILE A 1 99 ? -0.168 3.605 -11.055 1.00 93.38 99 ILE A O 1
ATOM 794 N N . LYS A 1 100 ? -0.498 2.839 -13.143 1.00 91.88 100 LYS A N 1
ATOM 795 C CA . LYS A 1 100 ? 0.753 3.377 -13.682 1.00 91.88 100 LYS A CA 1
ATOM 796 C C . LYS A 1 100 ? 0.575 4.854 -14.006 1.00 91.88 100 LYS A C 1
ATOM 798 O O . LYS A 1 100 ? -0.264 5.214 -14.823 1.00 91.88 100 LYS A O 1
ATOM 803 N N . ILE A 1 101 ? 1.409 5.690 -13.403 1.00 88.12 101 ILE A N 1
ATOM 804 C CA . ILE A 1 101 ? 1.447 7.123 -13.680 1.00 88.12 101 ILE A CA 1
ATOM 805 C C . ILE A 1 101 ? 2.298 7.321 -14.936 1.00 88.12 101 ILE A C 1
ATOM 807 O O . ILE A 1 101 ? 3.471 6.932 -14.970 1.00 88.12 101 ILE A O 1
ATOM 811 N N . GLN A 1 102 ? 1.713 7.893 -15.987 1.00 81.12 102 GLN A N 1
ATOM 812 C CA . GLN A 1 102 ? 2.464 8.267 -17.183 1.00 81.12 102 GLN A CA 1
ATOM 813 C C . GLN A 1 102 ? 3.312 9.513 -16.898 1.00 81.12 102 GLN A C 1
ATOM 815 O O . GLN A 1 102 ? 2.861 10.461 -16.257 1.00 81.12 102 GLN A O 1
ATOM 820 N N . ALA A 1 103 ? 4.565 9.501 -17.356 1.00 61.53 103 ALA A N 1
ATOM 821 C CA . ALA A 1 103 ? 5.425 10.674 -17.291 1.00 61.53 103 ALA A CA 1
ATOM 822 C C . ALA A 1 103 ? 4.879 11.725 -18.272 1.00 61.53 103 ALA A C 1
ATOM 824 O O . ALA A 1 103 ? 4.896 11.501 -19.478 1.00 61.53 103 ALA A O 1
ATOM 825 N N . GLY A 1 104 ? 4.334 12.818 -17.738 1.00 55.69 104 GLY A N 1
ATOM 826 C CA . GLY A 1 104 ? 3.666 13.871 -18.511 1.00 55.69 104 GLY A CA 1
ATOM 827 C C . GLY A 1 104 ? 2.755 14.767 -17.668 1.00 55.69 104 GLY A C 1
ATOM 828 O O . GLY A 1 104 ? 2.460 15.884 -18.072 1.00 55.69 104 GLY A O 1
ATOM 829 N N . TRP A 1 105 ? 2.350 14.320 -16.477 1.00 44.28 105 TRP A N 1
ATOM 830 C CA . TRP A 1 105 ? 1.675 15.172 -15.497 1.00 44.28 105 TRP A CA 1
ATOM 831 C C . TRP A 1 105 ? 2.699 15.708 -14.496 1.00 44.28 105 TRP A C 1
ATOM 833 O O . TRP A 1 105 ? 3.071 15.027 -13.540 1.00 44.28 105 TRP A O 1
ATOM 843 N N . ASN A 1 106 ? 3.192 16.915 -14.771 1.00 43.53 106 ASN A N 1
ATOM 844 C CA . ASN A 1 106 ? 3.800 17.764 -13.755 1.00 43.53 106 ASN A CA 1
ATOM 845 C C . ASN A 1 106 ? 2.642 18.456 -13.029 1.00 43.53 106 ASN A C 1
ATOM 847 O O . ASN A 1 106 ? 1.984 19.313 -13.617 1.00 43.53 106 ASN A O 1
ATOM 851 N N . ALA A 1 107 ? 2.375 18.042 -11.797 1.00 42.78 107 ALA A N 1
ATOM 852 C CA . ALA A 1 107 ? 1.586 18.795 -10.833 1.00 42.78 107 ALA A CA 1
ATOM 853 C C . ALA A 1 107 ? 2.456 18.993 -9.592 1.00 42.78 107 ALA A C 1
ATOM 855 O O . ALA A 1 107 ? 3.154 18.014 -9.225 1.00 42.78 107 ALA A O 1
#

Radius of gyration: 16.06 Å; Cα contacts (8 Å, |Δi|>4): 182; chains: 1; bounding box: 47×32×36 Å

Solvent-accessible surface area (backbone atoms only — not comparable to full-atom values): 6541 Å² total; per-residue (Å²): 81,74,44,80,43,56,40,41,56,43,72,78,36,61,69,65,30,62,42,74,41,58,87,65,84,64,8,15,61,42,33,33,68,40,82,86,42,57,43,53,34,81,95,66,75,38,81,38,93,67,86,88,64,82,78,66,44,59,81,47,83,42,75,50,75,47,75,48,73,58,90,91,49,75,49,78,49,78,42,44,30,42,55,43,60,43,58,71,40,31,63,66,71,74,51,59,48,78,46,75,57,70,94,81,76,88,126

Foldseek 3Di:
DEDEDEPVVCVVPVVQLQDWFDDDPQYYYAYAHDP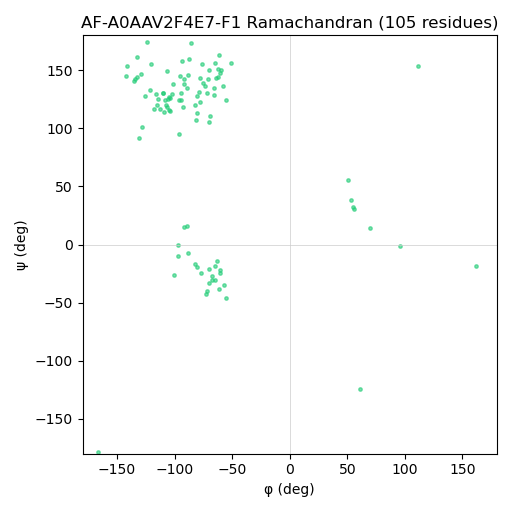VNFDAPPVRPGGDPDDDDDDDHQVDFDKDWDWDDDPPDIDIDIWTWGWADGTRGGRVVVDTDIGTDDPPDDD

Secondary structure (DSSP, 8-state):
-EEEEEHHHHHH-GGGGGSPPPSSTT-EEEEE--STT--EEGGGTEE-----SSSPPSSS-EEEEEEEEETTEEEEEEEEEEEEEPTTS-GGG--EEEEEPPTT---

=== Feature glossary ===
Legend for the data blocks above and below:

— What the protein is —

The amino-acid sequence is the protein's primary structure: the linear order of residues from the N-terminus to the C-terminus, written in one-letter code. Everything else here — the 3D coordinates, the secondary structure, the domain annotations — is ultimately a consequence of this string.

Functional annotations link the protein to curated databases. InterPro entries identify conserved domains and families by matching the sequence against member-database signatures (Pfam, PROSITE, CDD, …). Gene Ontology (GO) terms describe molecular function, biological process, and cellular component in a controlled vocabulary. CATH places the structure in a hierarchical fold classification (Class/Architecture/Topology/Homologous-superfamily). The organism is the source species.

— Where its atoms are —

Atomic coordinates in PDBx/mmCIF format — the same representation the Protein Data Bank distributes. Each line of the _atom_site loop places one backbone atom in Cartesian space (units: ångströms, origin: arbitrary).

The six renders are orthographic views along the three Cartesian axes in both directions. Representation (cartoon, sticks, or surface) and color scheme (sequence-rainbow or by-chain) vary across proteins so the training set covers all the common visualization conventions.

— Local backbone conformation —

Eight-state secondary structure (DSSP): H is the canonical α-helix, G the tighter 3₁₀-helix, I the wider π-helix; E/B are β-structure, T and S are turns and bends, and '-' is everything else. DSSP derives these from the pattern of main-chain N–H···O=C hydrogen bonds, not from the sequence.

Three-state secondary structure (P-SEA) collapses the eight DSSP classes into helix (a), strand (b), and coil (c). P-SEA assigns these from Cα geometry alone — distances and angles — without requiring backbone oxygens, so it works on any Cα trace.

φ (phi) and ψ (psi) are the two rotatable backbone dihedrals per residue: φ is the C(i-1)–N–Cα–C torsion, ψ is the N–Cα–C–N(i+1) torsion, both in degrees on (−180°, 180°]. α-helical residues cluster near (−60°, −45°); β-strand residues near (−120°, +130°). A Ramachandran plot is simply a scatter of (φ, ψ) for every residue.

— Global shape and packing —

The geometric summary reports three shape descriptors. Rg (radius of gyration) measures how spread out the Cα atoms are about their centre of mass; compact globular proteins have small Rg, elongated or unfolded ones large. Cα contacts (<8 Å, |i−j|>4) count long-range residue pairs in spatial proximity — high for tightly packed folds, near zero for rods or random coil. The bounding-box extents give the protein's footprint along x, y, z in Å.

SASA measures how much of the protein is reachable by solvent. It is computed by rolling a water-sized probe over the atomic surface and summing the exposed area (Å²). Per-residue SASA distinguishes core (buried, low SASA) from surface (exposed, high SASA) residues; total SASA is a whole-molecule size measure.

Plot images: a contact map (which residues are close in 3D, as an N×N binary image), a Ramachandran scatter (backbone torsion angles, revealing secondary-structure composition at a glance), and — for AlphaFold structures — a PAE heatmap (pairwise prediction confidence).

— Structural neighborhood —

A 3Di character summarizes, for each residue, the relative orientation of the Cα frame of its nearest spatial neighbor. Because it encodes fold topology rather than chemistry, 3Di alignments detect remote structural similarity that sequence alignment misses.

The Foldseek neighbor list gives the closest experimentally determined structures in the PDB, ranked by structural alignment. TM-score near 1 means near-identical fold; near 0.3 means only rough topology match. This is how one finds what a novel AlphaFold prediction most resembles in the solved-structure universe.

— Confidence and disorder —

For AlphaFold models, the B-factor field carries pLDDT — the model's own estimate of local accuracy on a 0–100 scale. Regions with pLDDT<50 should be treated as essentially unmodeled; they often correspond to intrinsically disordered segments.

Crystallographic B-factors measure how much each atom's electron density is smeared out, in Å². They rise in mobile loops and surface residues and fall in the buried interior. In AlphaFold models this column is repurposed to hold pLDDT instead.

Predicted Aligned Error (PAE) is an AlphaFold confidence matrix: entry (i, j) is the expected error in the position of residue j, in ångströms, when the prediction is superimposed on the true structure at residue i. Low PAE within a block of residues means that block is internally rigid and well-predicted; high PAE between two blocks means their relative placement is uncertain even if each block individually is confident.